Protein AF-A0A955S199-F1 (afdb_monomer)

Radius of gyration: 31.67 Å; Cα contacts (8 Å, |Δi|>4): 76; chains: 1; bounding box: 93×51×61 Å

Mean predicted aligned error: 14.75 Å

pLDDT: mean 82.56, std 13.85, range [49.53, 97.81]

Secondary structure (DSSP, 8-state):
--HHHHHHHHHHHHHHHHHHHT-S-SSSTT---PPPPTTS------------------HHHHHHHHHHHHHHHHHHHHHHHHTT--HHHHHHHHHHHHHHHHHHHTTS-HHHHHHHHHHHHHHHHHHHHHHS-GGG--HHHHHHHHHHHHHHHHHHH-TTSS--

Foldseek 3Di:
DPPVVVVVVVVVVVVVVVVVVVPDDDPPPPPDDDDDDPPDPCPPPPDDPDDDPPPPQDLLNQLQVLVVQLVVLLVVLLVCLVPPDDLVVNLVSLVSNLVSLVSNLVSADPVVVVLSVVVSVVSVVVNVLSVDPPVPHDSVVNSVVSVVSVVVCCVRPPSVPVRD

Solvent-accessible surface area (backbone atoms only — not comparable to full-atom values): 10113 Å² total; per-residue (Å²): 136,66,66,67,58,53,52,51,51,52,52,53,54,52,54,55,50,56,60,62,72,72,68,85,81,88,82,76,85,84,73,77,75,77,83,73,77,98,77,67,81,82,73,78,78,78,74,73,83,79,83,72,79,82,78,83,74,49,64,67,56,51,34,49,50,29,50,53,51,32,53,53,36,52,53,50,47,50,51,43,43,77,55,70,61,60,65,69,58,55,46,53,38,51,53,50,34,50,51,26,51,59,59,32,55,78,65,58,58,78,85,61,44,60,62,50,52,54,52,48,51,51,52,50,53,53,49,54,51,64,70,48,61,75,93,77,52,57,48,70,58,52,42,53,49,52,56,52,54,52,47,51,48,54,76,75,65,38,81,86,50,93,82,123

Sequence (164 aa):
MNHFQKKKSIVVILLLGVLMLSGCEPLRKKFTRKKKDAGKKDVQVVLDPIDYPRQQVSSEERYRYHYSMWQIWNREIEQNLESPGTGKKQKYVVEQLQAQIFEMKKYLIQNQLDGLDGYLKFLEDLNKEFQKPEMMRSYKTMLREIKREARMMREQYSPNNETL

Nearest PDB structures (foldseek):
  5tud-assembly2_D  TM=7.815E-01  e=1.892E-01  Homo sapiens
  9d3e-assembly1_A  TM=7.628E-01  e=3.040E-01  Homo sapiens
  8jhc-assembly1_R  TM=8.588E-01  e=8.717E-01  Homo sapiens
  5k2a-assembly1_A  TM=6.780E-01  e=5.720E-01  unclassified
  6ww2-assembly1_R  TM=6.694E-01  e=4.633E-01  Homo sapiens

Structure (mmCIF, N/CA/C/O backbone):
data_AF-A0A955S199-F1
#
_entry.id   AF-A0A955S199-F1
#
loop_
_atom_site.group_PDB
_atom_site.id
_atom_site.type_symbol
_atom_site.label_atom_id
_atom_site.label_alt_id
_atom_site.label_comp_id
_atom_site.label_asym_id
_atom_site.label_entity_id
_atom_site.label_seq_id
_atom_site.pdbx_PDB_ins_code
_atom_site.Cartn_x
_atom_site.Cartn_y
_atom_site.Cartn_z
_atom_site.occupancy
_atom_site.B_iso_or_equiv
_atom_site.auth_seq_id
_atom_site.auth_comp_id
_atom_site.auth_asym_id
_atom_site.auth_atom_id
_atom_site.pdbx_PDB_model_num
ATOM 1 N N . MET A 1 1 ? 69.595 29.837 -23.590 1.00 53.75 1 MET A N 1
ATOM 2 C CA . MET A 1 1 ? 68.217 30.375 -23.479 1.00 53.75 1 MET A CA 1
ATOM 3 C C . MET A 1 1 ? 67.308 29.595 -22.503 1.00 53.75 1 MET A C 1
ATOM 5 O O . MET A 1 1 ? 66.097 29.720 -22.592 1.00 53.75 1 MET A O 1
ATOM 9 N N . ASN A 1 2 ? 67.852 28.858 -21.512 1.00 54.75 2 ASN A N 1
ATOM 10 C CA . ASN A 1 2 ? 67.066 27.899 -20.699 1.00 54.75 2 ASN A CA 1
ATOM 11 C C . ASN A 1 2 ? 66.898 28.277 -19.212 1.00 54.75 2 ASN A C 1
ATOM 13 O O . ASN A 1 2 ? 66.120 27.641 -18.508 1.00 54.75 2 ASN A O 1
ATOM 17 N N . HIS A 1 3 ? 67.588 29.310 -18.711 1.00 52.97 3 HIS A N 1
ATOM 18 C CA . HIS A 1 3 ? 67.457 29.734 -17.307 1.00 52.97 3 HIS A CA 1
ATOM 19 C C . HIS A 1 3 ? 66.263 30.666 -17.064 1.00 52.97 3 HIS A C 1
ATOM 21 O O . HIS A 1 3 ? 65.687 30.645 -15.982 1.00 52.97 3 HIS A O 1
ATOM 27 N N . PHE A 1 4 ? 65.855 31.454 -18.063 1.00 55.97 4 PHE A N 1
ATOM 28 C CA . PHE A 1 4 ? 64.757 32.415 -17.913 1.00 55.97 4 PHE A CA 1
ATOM 29 C C . PHE A 1 4 ? 63.381 31.727 -17.899 1.00 55.97 4 PHE A C 1
ATOM 31 O O . PHE A 1 4 ? 62.515 32.093 -17.111 1.00 55.97 4 PHE A O 1
ATOM 38 N N . GLN A 1 5 ? 63.215 30.668 -18.699 1.00 59.75 5 GLN A N 1
ATOM 39 C CA . GLN A 1 5 ? 62.018 29.815 -18.717 1.00 59.75 5 GLN A CA 1
ATOM 40 C C . GLN A 1 5 ? 61.862 29.027 -17.403 1.00 59.75 5 GLN A C 1
ATOM 42 O O . GLN A 1 5 ? 60.793 29.036 -16.802 1.00 59.75 5 GLN A O 1
ATOM 47 N N . LYS A 1 6 ? 62.956 28.450 -16.877 1.00 59.06 6 LYS A N 1
ATOM 48 C CA . LYS A 1 6 ? 62.949 27.732 -15.588 1.00 59.06 6 LYS A CA 1
ATOM 49 C C . LYS A 1 6 ? 62.604 28.644 -14.406 1.00 59.06 6 LYS A C 1
ATOM 51 O O . LYS A 1 6 ? 61.821 28.251 -13.549 1.00 59.06 6 LYS A O 1
ATOM 56 N N . LYS A 1 7 ? 63.126 29.878 -14.384 1.00 67.00 7 LYS A N 1
ATOM 57 C CA . LYS A 1 7 ? 62.788 30.877 -13.352 1.00 67.00 7 LYS A CA 1
ATOM 58 C C . LYS A 1 7 ? 61.304 31.262 -13.393 1.00 67.00 7 LYS A C 1
ATOM 60 O O . LYS A 1 7 ? 60.683 31.346 -12.341 1.00 67.00 7 LYS A O 1
ATOM 65 N N . LYS A 1 8 ? 60.717 31.417 -14.588 1.00 70.50 8 LYS A N 1
ATOM 66 C CA . LYS A 1 8 ? 59.278 31.690 -14.749 1.00 70.50 8 LYS A CA 1
ATOM 67 C C . LYS A 1 8 ? 58.407 30.517 -14.287 1.00 70.50 8 LYS A C 1
ATOM 69 O O . LYS A 1 8 ? 57.456 30.750 -13.552 1.00 70.50 8 LYS A O 1
ATOM 74 N N . SER A 1 9 ? 58.759 29.272 -14.625 1.00 73.06 9 SER A N 1
ATOM 75 C CA . SER A 1 9 ? 58.030 28.090 -14.130 1.00 73.06 9 SER A CA 1
ATOM 76 C C . SER A 1 9 ? 58.089 27.947 -12.612 1.00 73.06 9 SER A C 1
ATOM 78 O O . SER A 1 9 ? 57.073 27.635 -12.002 1.00 73.06 9 SER A O 1
ATOM 80 N N . ILE A 1 10 ? 59.241 28.214 -11.988 1.00 78.69 10 ILE A N 1
ATOM 81 C CA . ILE A 1 10 ? 59.372 28.148 -10.524 1.00 78.69 10 ILE A CA 1
ATOM 82 C C . ILE A 1 10 ? 58.485 29.205 -9.855 1.00 78.69 10 ILE A C 1
ATOM 84 O O . ILE A 1 10 ? 57.793 28.890 -8.894 1.00 78.69 10 ILE A O 1
ATOM 88 N N . VAL A 1 11 ? 58.443 30.429 -10.391 1.00 82.12 11 VAL A N 1
ATOM 89 C CA . VAL A 1 11 ? 57.583 31.499 -9.857 1.00 82.12 11 VAL A CA 1
ATOM 90 C C . VAL A 1 11 ? 56.099 31.147 -9.991 1.00 82.12 11 VAL A C 1
ATOM 92 O O . VAL A 1 11 ? 55.347 31.368 -9.049 1.00 82.12 11 VAL A O 1
ATOM 95 N N . VAL A 1 12 ? 55.675 30.546 -11.108 1.00 81.44 12 VAL A N 1
ATOM 96 C CA . VAL A 1 12 ? 54.275 30.129 -11.318 1.00 81.44 12 VAL A CA 1
ATOM 97 C C . VAL A 1 12 ? 53.870 28.994 -10.372 1.00 81.44 12 VAL A C 1
ATOM 99 O O . VAL A 1 12 ? 52.789 29.045 -9.790 1.00 81.44 12 VAL A O 1
ATOM 102 N N . ILE A 1 13 ? 54.743 28.006 -10.159 1.00 81.62 13 ILE A N 1
ATOM 103 C CA . ILE A 1 13 ? 54.492 26.897 -9.223 1.00 81.62 13 ILE A CA 1
ATOM 104 C C . ILE A 1 13 ? 54.436 27.407 -7.776 1.00 81.62 13 ILE A C 1
ATOM 106 O O . ILE A 1 13 ? 53.567 26.994 -7.009 1.00 81.62 13 ILE A O 1
ATOM 110 N N . LEU A 1 14 ? 55.310 28.351 -7.414 1.00 80.50 14 LEU A N 1
ATOM 111 C CA . LEU A 1 14 ? 55.302 28.980 -6.094 1.00 80.50 14 LEU A CA 1
ATOM 112 C C . LEU A 1 14 ? 54.009 29.783 -5.862 1.00 80.50 14 LEU A C 1
ATOM 114 O O . LEU A 1 14 ? 53.418 29.695 -4.789 1.00 80.50 14 LEU A O 1
ATOM 118 N N . LEU A 1 15 ? 53.533 30.513 -6.879 1.00 79.25 15 LEU A N 1
ATOM 119 C CA . LEU A 1 15 ? 52.286 31.282 -6.805 1.00 79.25 15 LEU A CA 1
ATOM 120 C C . LEU A 1 15 ? 51.058 30.374 -6.626 1.00 79.25 15 LEU A C 1
ATOM 122 O O . LEU A 1 15 ? 50.177 30.675 -5.823 1.00 79.25 15 LEU A O 1
ATOM 126 N N . LEU A 1 16 ? 51.020 29.241 -7.336 1.00 76.62 16 LEU A N 1
ATOM 127 C CA . LEU A 1 16 ? 49.968 28.230 -7.185 1.00 76.62 16 LEU A CA 1
ATOM 128 C C . LEU A 1 16 ? 49.983 27.577 -5.795 1.00 76.62 16 LEU A C 1
ATOM 130 O O . LEU A 1 16 ? 48.920 27.304 -5.241 1.00 76.62 16 LEU A O 1
ATOM 134 N N . GLY A 1 17 ? 51.164 27.383 -5.200 1.00 77.38 17 GLY A N 1
ATOM 135 C CA . GLY A 1 17 ? 51.297 26.875 -3.832 1.00 77.38 17 GLY A CA 1
ATOM 136 C C . GLY 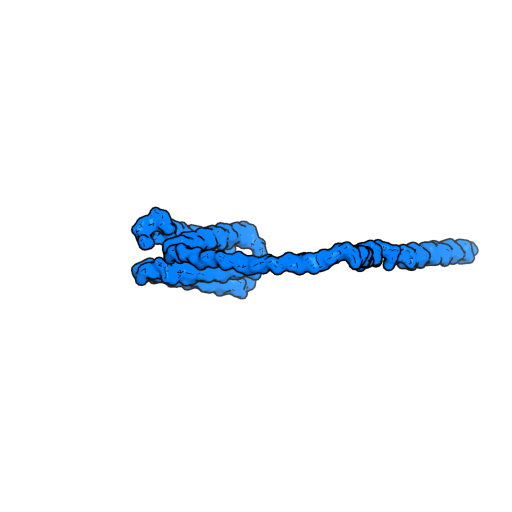A 1 17 ? 50.683 27.807 -2.780 1.00 77.38 17 GLY A C 1
ATOM 137 O O . GLY A 1 17 ? 49.966 27.348 -1.893 1.00 77.38 17 GLY A O 1
ATOM 138 N N . VAL A 1 18 ? 50.890 29.123 -2.905 1.00 75.00 18 VAL A N 1
ATOM 139 C CA . VAL A 1 18 ? 50.337 30.125 -1.967 1.00 75.00 18 VAL A CA 1
ATOM 140 C C . VAL A 1 18 ? 48.804 30.210 -2.051 1.00 75.00 18 VAL A C 1
ATOM 142 O O . VAL A 1 18 ? 48.131 30.399 -1.035 1.00 75.00 18 VAL A O 1
ATOM 145 N N . LEU A 1 19 ? 48.226 30.000 -3.238 1.00 69.50 19 LEU A N 1
ATOM 146 C CA . LEU A 1 19 ? 46.770 29.953 -3.416 1.00 69.50 19 LEU A CA 1
ATOM 147 C C . LEU A 1 19 ? 46.142 28.695 -2.795 1.00 69.50 19 LEU A C 1
ATOM 149 O O . LEU A 1 19 ? 45.036 28.765 -2.268 1.00 69.50 19 LEU A O 1
ATOM 153 N N . MET A 1 20 ? 46.857 27.567 -2.783 1.00 68.19 20 MET A N 1
ATOM 154 C CA . MET A 1 20 ? 46.391 26.332 -2.135 1.00 68.19 20 MET A CA 1
ATOM 155 C C . MET A 1 20 ? 46.522 26.378 -0.604 1.00 68.19 20 MET A C 1
ATOM 157 O O . MET A 1 20 ? 45.735 25.753 0.100 1.00 68.19 20 MET A O 1
ATOM 161 N N . LEU A 1 21 ? 47.476 27.150 -0.071 1.00 64.31 21 LEU A N 1
ATOM 162 C CA . LEU A 1 21 ? 47.682 27.321 1.376 1.00 64.31 21 LEU A CA 1
ATOM 163 C C . LEU A 1 21 ? 46.734 28.347 2.022 1.00 64.31 21 LEU A C 1
ATOM 165 O O . LEU A 1 21 ? 46.594 28.356 3.241 1.00 64.31 21 LEU A O 1
ATOM 169 N N . SER A 1 22 ? 46.065 29.197 1.237 1.00 64.38 22 SER A N 1
ATOM 170 C CA . SER A 1 22 ? 45.115 30.206 1.744 1.00 64.38 22 SER A CA 1
ATOM 171 C C . SER A 1 22 ? 43.653 29.730 1.795 1.00 64.38 22 SER A C 1
ATOM 173 O O . SER A 1 22 ? 42.764 30.494 2.172 1.00 64.38 22 SER A O 1
ATOM 175 N N . GLY A 1 23 ? 43.385 28.460 1.474 1.00 61.31 23 GLY A N 1
ATOM 176 C CA . GLY A 1 23 ? 42.038 27.893 1.417 1.00 61.31 23 GLY A CA 1
ATOM 177 C C . GLY A 1 23 ? 41.761 26.807 2.457 1.00 61.31 23 GLY A C 1
ATOM 178 O O . GLY A 1 23 ? 41.663 25.651 2.075 1.00 61.31 23 GLY A O 1
ATOM 179 N N . CYS A 1 24 ? 41.585 27.147 3.743 1.00 62.69 24 CYS A N 1
ATOM 180 C CA . CYS A 1 24 ? 40.767 26.332 4.670 1.00 62.69 24 CYS A CA 1
ATOM 181 C C . CYS A 1 24 ? 40.410 27.032 6.000 1.00 62.69 24 CYS A C 1
ATOM 183 O O . CYS A 1 24 ? 40.324 26.385 7.041 1.00 62.69 24 CYS A O 1
ATOM 185 N N . GLU A 1 25 ? 40.203 28.352 6.029 1.00 61.88 25 GLU A N 1
ATOM 186 C CA . GLU A 1 25 ? 39.767 28.993 7.279 1.00 61.88 25 GLU A CA 1
ATOM 187 C C . GLU A 1 25 ? 38.909 30.239 7.021 1.00 61.88 25 GLU A C 1
ATOM 189 O O . GLU A 1 25 ? 39.394 31.366 7.056 1.00 61.88 25 GLU A O 1
ATOM 194 N N . PRO A 1 26 ? 37.605 30.053 6.725 1.00 59.00 26 PRO A N 1
ATOM 195 C CA . PRO A 1 26 ? 36.635 30.718 7.593 1.00 59.00 26 PRO A CA 1
ATOM 196 C C . PRO A 1 26 ? 35.318 29.928 7.721 1.00 59.00 26 PRO A C 1
ATOM 198 O O . PRO A 1 26 ? 34.256 30.413 7.344 1.00 59.00 26 PRO A O 1
ATOM 201 N N . LEU A 1 27 ? 35.340 28.721 8.299 1.00 55.00 27 LEU A N 1
ATOM 202 C CA . LEU A 1 27 ? 34.099 28.023 8.692 1.00 55.00 27 LEU A CA 1
ATOM 203 C C . LEU A 1 27 ? 34.019 27.687 10.190 1.00 55.00 27 LEU A C 1
ATOM 205 O O . LEU A 1 27 ? 33.241 26.834 10.600 1.00 55.00 27 LEU A O 1
ATOM 209 N N . ARG A 1 28 ? 34.787 28.384 11.041 1.00 55.81 28 ARG A N 1
ATOM 210 C CA . ARG A 1 28 ? 34.740 28.215 12.510 1.00 55.81 28 ARG A CA 1
ATOM 211 C C . ARG A 1 28 ? 33.978 29.302 13.273 1.00 55.81 28 ARG A C 1
ATOM 213 O O . ARG A 1 28 ? 33.812 29.193 14.482 1.00 55.81 28 ARG A O 1
ATOM 220 N N . LYS A 1 29 ? 33.439 30.322 12.596 1.00 59.59 29 LYS A N 1
ATOM 221 C CA . LYS A 1 29 ? 32.706 31.425 13.257 1.00 59.59 29 LYS A CA 1
ATOM 222 C C . LYS A 1 29 ? 31.206 31.189 13.480 1.00 59.59 29 LYS A C 1
ATOM 224 O O . LYS A 1 29 ? 30.534 32.098 13.955 1.00 59.59 29 LYS A O 1
ATOM 229 N N . LYS A 1 30 ? 30.662 30.006 13.167 1.00 59.38 30 LYS A N 1
ATOM 230 C CA . LYS A 1 30 ? 29.211 29.745 13.286 1.00 59.38 30 LYS A CA 1
ATOM 231 C C . LYS A 1 30 ? 28.750 29.017 14.556 1.00 59.38 30 LYS A C 1
ATOM 233 O O . LYS A 1 30 ? 27.546 28.885 14.732 1.00 59.38 30 LYS A O 1
ATOM 238 N N . PHE A 1 31 ? 29.645 28.618 15.469 1.00 60.62 31 PHE A N 1
ATOM 239 C CA . PHE A 1 31 ? 29.251 27.848 16.668 1.00 60.62 31 PHE A CA 1
ATOM 240 C C . PHE A 1 31 ? 29.842 28.321 18.005 1.00 60.62 31 PHE A C 1
ATOM 242 O O . PHE A 1 31 ? 29.784 27.593 18.992 1.00 60.62 31 PHE A O 1
ATOM 249 N N . THR A 1 32 ? 30.363 29.545 18.114 1.00 64.50 32 THR A N 1
ATOM 250 C CA . THR A 1 32 ? 30.659 30.116 19.438 1.00 64.50 32 THR A CA 1
ATOM 251 C C . THR A 1 32 ? 29.409 30.778 20.013 1.00 64.50 32 THR A C 1
ATOM 253 O O . THR A 1 32 ? 29.095 31.938 19.750 1.00 64.50 32 THR A O 1
ATOM 256 N N . ARG A 1 33 ? 28.667 30.012 20.819 1.00 69.69 33 ARG A N 1
ATOM 257 C CA . ARG A 1 33 ? 27.547 30.510 21.629 1.00 69.69 33 ARG A CA 1
ATOM 258 C C . ARG A 1 33 ? 28.068 31.590 22.586 1.00 69.69 33 ARG A C 1
ATOM 260 O O . ARG A 1 33 ? 28.835 31.283 23.496 1.00 69.69 33 ARG A O 1
ATOM 267 N N . LYS A 1 34 ? 27.647 32.849 22.411 1.00 67.00 34 LYS A N 1
ATOM 268 C CA . LYS A 1 34 ? 27.836 33.886 23.440 1.00 67.00 34 LYS A CA 1
ATOM 269 C C . LYS A 1 34 ? 27.115 33.428 24.712 1.00 67.00 34 LYS A C 1
ATOM 271 O O . LYS A 1 34 ? 25.923 33.120 24.663 1.00 67.00 34 LYS A O 1
ATOM 276 N N . LYS A 1 35 ? 27.832 33.353 25.837 1.00 64.88 35 LYS A N 1
ATOM 277 C CA . LYS A 1 35 ? 27.217 33.117 27.149 1.00 64.88 35 LYS A CA 1
ATOM 278 C C . LYS A 1 35 ? 26.314 34.316 27.453 1.00 64.88 35 LYS A C 1
ATOM 280 O O . LYS A 1 35 ? 26.784 35.447 27.455 1.00 64.88 35 LYS A O 1
ATOM 285 N N . LYS A 1 36 ? 25.014 34.062 27.610 1.00 61.72 36 LYS A N 1
ATOM 286 C CA . LYS A 1 36 ? 24.022 35.054 28.035 1.00 61.72 36 LYS A CA 1
ATOM 287 C C . LYS A 1 36 ? 24.200 35.258 29.539 1.00 61.72 36 LYS A C 1
ATOM 289 O O . LYS A 1 36 ? 24.316 34.266 30.254 1.00 61.72 36 LYS A O 1
ATOM 294 N N . ASP A 1 37 ? 24.256 36.513 29.973 1.00 59.97 37 ASP A N 1
ATOM 295 C CA . ASP A 1 37 ? 24.449 36.902 31.370 1.00 59.97 37 ASP A CA 1
ATOM 296 C C . ASP A 1 37 ? 23.535 36.124 32.323 1.00 59.97 37 ASP A C 1
ATOM 298 O O . ASP A 1 37 ? 22.322 36.023 32.110 1.00 59.97 37 ASP A O 1
ATOM 302 N N . ALA A 1 38 ? 24.139 35.596 33.389 1.00 56.88 38 ALA A N 1
ATOM 303 C CA . ALA A 1 38 ? 23.508 34.836 34.467 1.00 56.88 38 ALA A CA 1
ATOM 304 C C . ALA A 1 38 ? 22.685 35.743 35.410 1.00 56.88 38 ALA A C 1
ATOM 306 O O . ALA A 1 38 ? 22.846 35.712 36.624 1.00 56.88 38 ALA A O 1
ATOM 307 N N . GLY A 1 39 ? 21.830 36.596 34.838 1.00 56.19 39 GLY A N 1
ATOM 308 C CA . GLY A 1 39 ? 21.028 37.589 35.561 1.00 56.19 39 GLY A CA 1
ATOM 309 C C . GLY A 1 39 ? 19.515 37.422 35.414 1.00 56.19 39 GLY A C 1
ATOM 310 O O . GLY A 1 39 ? 18.758 38.217 35.964 1.00 56.19 39 GLY A O 1
ATOM 311 N N . LYS A 1 40 ? 19.037 36.409 34.686 1.00 58.62 40 LYS A N 1
ATOM 312 C CA . LYS A 1 40 ? 17.610 36.068 34.671 1.00 58.62 40 LYS A CA 1
ATOM 313 C C . LYS A 1 40 ? 17.426 34.829 35.523 1.00 58.62 40 LYS A C 1
ATOM 315 O O . LYS A 1 40 ? 17.923 33.773 35.155 1.00 58.62 40 LYS A O 1
ATOM 320 N N . LYS A 1 41 ? 16.751 34.996 36.664 1.00 60.47 41 LYS A N 1
ATOM 321 C CA . LYS A 1 41 ? 16.248 33.894 37.488 1.00 60.47 41 LYS A CA 1
ATOM 322 C C . LYS A 1 41 ? 15.649 32.854 36.542 1.00 60.47 41 LYS A C 1
ATOM 324 O O . LYS A 1 41 ? 14.737 33.197 35.787 1.00 60.47 41 LYS A O 1
ATOM 329 N N . ASP A 1 42 ? 16.210 31.648 36.549 1.00 59.06 42 ASP A N 1
ATOM 330 C CA . ASP A 1 42 ? 15.625 30.473 35.911 1.00 59.06 42 ASP A CA 1
ATOM 331 C C . ASP A 1 42 ? 14.279 30.236 36.599 1.00 59.06 42 ASP A C 1
ATOM 333 O O . ASP A 1 42 ? 14.174 29.553 37.614 1.00 59.06 42 ASP A O 1
ATOM 337 N N . VAL A 1 43 ? 13.237 30.895 36.098 1.00 66.44 43 VAL A N 1
ATOM 338 C CA . VAL A 1 43 ? 11.869 30.505 36.399 1.00 66.44 43 VAL A CA 1
ATOM 339 C C . VAL A 1 43 ? 11.680 29.226 35.608 1.00 66.44 43 VAL A C 1
ATOM 341 O O . VAL A 1 43 ? 11.448 29.257 34.399 1.00 66.44 43 VAL A O 1
ATOM 344 N N . GLN A 1 44 ? 11.888 28.099 36.280 1.00 68.06 44 GLN A N 1
ATOM 345 C CA . GLN A 1 44 ? 11.588 26.787 35.741 1.00 68.06 44 GLN A CA 1
ATOM 346 C C . GLN A 1 44 ? 10.075 26.755 35.509 1.00 68.06 44 GLN A C 1
ATOM 348 O O . GLN A 1 44 ? 9.296 26.587 36.443 1.00 68.06 44 GLN A O 1
ATOM 353 N N . VAL A 1 45 ? 9.653 27.030 34.273 1.00 69.88 45 VAL A N 1
ATOM 354 C CA . VAL A 1 45 ? 8.254 26.906 33.865 1.00 69.88 45 VAL A CA 1
ATOM 355 C C . VAL A 1 45 ? 7.951 25.413 33.875 1.00 69.88 45 VAL A C 1
ATOM 357 O O . VAL A 1 45 ? 8.246 24.703 32.916 1.00 69.88 45 VAL A O 1
ATOM 360 N N . VAL A 1 46 ? 7.442 24.925 35.004 1.00 70.62 46 VAL A N 1
ATOM 361 C CA . VAL A 1 46 ? 6.860 23.590 35.095 1.00 70.62 46 VAL A CA 1
ATOM 362 C C . VAL A 1 46 ? 5.549 23.670 34.327 1.00 70.62 46 VAL A C 1
ATOM 364 O O . VAL A 1 46 ? 4.577 24.255 34.791 1.00 70.62 46 VAL A O 1
ATOM 367 N N . LEU A 1 47 ? 5.569 23.187 33.087 1.00 77.62 47 LEU A N 1
ATOM 368 C CA . LEU A 1 47 ? 4.348 22.942 32.336 1.00 77.62 47 LEU A CA 1
ATOM 369 C C . LEU A 1 47 ? 3.728 21.687 32.939 1.00 77.62 47 LEU A C 1
ATOM 371 O O . LEU A 1 47 ? 4.287 20.599 32.786 1.00 77.62 47 LEU A O 1
ATOM 375 N N . ASP A 1 48 ? 2.613 21.846 33.645 1.00 80.25 48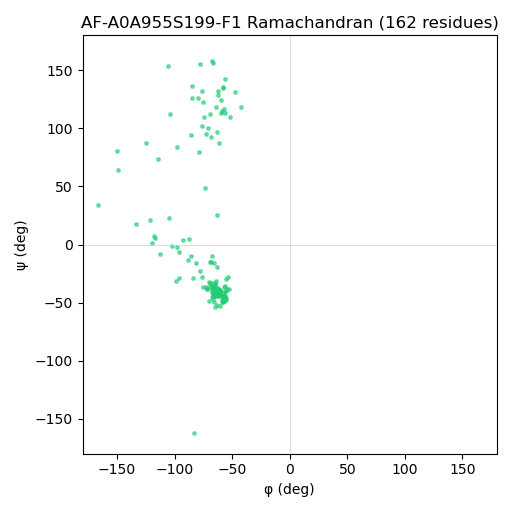 ASP A N 1
ATOM 376 C CA . ASP A 1 48 ? 1.837 20.695 34.085 1.00 80.25 48 ASP A CA 1
ATOM 377 C C . ASP A 1 48 ? 1.433 19.871 32.850 1.00 80.25 48 ASP A C 1
ATOM 379 O O . ASP A 1 48 ? 1.030 20.448 31.829 1.00 80.25 48 ASP A O 1
ATOM 383 N N . PRO A 1 49 ? 1.564 18.533 32.892 1.00 79.75 49 PRO A N 1
ATOM 384 C CA . PRO A 1 49 ? 1.095 17.685 31.810 1.00 79.75 49 PRO A CA 1
ATOM 385 C C . PRO A 1 49 ? -0.397 17.935 31.578 1.00 79.75 49 PRO A C 1
ATOM 387 O O . PRO A 1 49 ? -1.222 17.687 32.455 1.00 79.75 49 PRO A O 1
ATOM 390 N N . ILE A 1 50 ? -0.745 18.439 30.395 1.00 80.38 50 ILE A N 1
ATOM 391 C CA . ILE A 1 50 ? -2.142 18.555 29.978 1.00 80.38 50 ILE A CA 1
ATOM 392 C C . ILE A 1 50 ? -2.651 17.129 29.760 1.00 80.38 50 ILE A C 1
ATOM 394 O O . ILE A 1 50 ? -2.183 16.440 28.850 1.00 80.38 50 ILE A O 1
ATOM 398 N N . ASP A 1 51 ? -3.579 16.680 30.605 1.00 79.12 51 ASP A N 1
ATOM 399 C CA . ASP A 1 51 ? -4.228 15.381 30.447 1.00 79.12 51 ASP A CA 1
ATOM 400 C C . ASP A 1 51 ? -5.268 15.486 29.326 1.00 79.12 51 ASP A C 1
ATOM 402 O O . ASP A 1 51 ? -6.336 16.087 29.479 1.00 79.12 51 ASP A O 1
ATOM 406 N N . TYR A 1 52 ? -4.915 14.975 28.147 1.00 79.00 52 TYR A N 1
ATOM 407 C CA . TYR A 1 52 ? -5.824 14.954 27.010 1.00 79.00 52 TYR A CA 1
ATOM 408 C C . TYR A 1 52 ? -6.794 13.782 27.178 1.00 79.00 52 TYR A C 1
ATOM 410 O O . TYR A 1 52 ? -6.346 12.638 27.309 1.00 79.00 52 TYR A O 1
ATOM 418 N N . PRO A 1 53 ? -8.117 14.016 27.120 1.00 78.56 53 PRO A N 1
ATOM 419 C CA . PRO A 1 53 ? -9.074 12.927 27.198 1.00 78.56 53 PRO A CA 1
ATOM 420 C C . PRO A 1 53 ? -8.797 11.927 26.071 1.00 78.56 53 PRO A C 1
ATOM 422 O O . PRO A 1 53 ? -8.580 12.312 24.918 1.00 78.56 53 PRO A O 1
ATOM 425 N N . ARG A 1 54 ? -8.803 10.628 26.397 1.00 74.56 54 ARG A N 1
ATOM 426 C CA . ARG A 1 54 ? -8.666 9.566 25.393 1.00 74.56 54 ARG A CA 1
ATOM 427 C C . ARG A 1 54 ? -9.771 9.735 24.353 1.00 74.56 54 ARG A C 1
ATOM 429 O O . ARG A 1 54 ? -10.943 9.545 24.671 1.00 74.56 54 ARG A O 1
ATOM 436 N N . GLN A 1 55 ? -9.392 10.074 23.122 1.00 71.81 55 GLN A N 1
ATOM 437 C CA . GLN A 1 55 ? -10.328 10.135 22.005 1.00 71.81 55 GLN A CA 1
ATOM 438 C C . GLN A 1 55 ? -10.975 8.758 21.830 1.00 71.81 55 GLN A C 1
ATOM 440 O O . GLN A 1 55 ? -10.302 7.768 21.527 1.00 71.81 55 GLN A O 1
ATOM 445 N N . GLN A 1 56 ? -12.286 8.695 22.053 1.00 76.44 56 GLN A N 1
ATOM 446 C CA . GLN A 1 56 ? -13.091 7.517 21.761 1.00 76.44 56 GLN A CA 1
ATOM 447 C C . GLN A 1 56 ? -13.360 7.492 20.256 1.00 76.44 56 GLN A C 1
ATOM 449 O O . GLN A 1 56 ? -14.409 7.925 19.801 1.00 76.44 56 GLN A O 1
ATOM 454 N N . VAL A 1 57 ? -12.370 7.044 19.483 1.00 81.88 57 VAL A N 1
ATOM 455 C CA . VAL A 1 57 ? -12.533 6.854 18.035 1.00 81.88 57 VAL A CA 1
ATOM 456 C C . VAL A 1 57 ? -13.355 5.590 17.809 1.00 81.88 57 VAL A C 1
ATOM 458 O O . VAL A 1 57 ? -12.953 4.515 18.278 1.00 81.88 57 VAL A O 1
ATOM 461 N N . SER A 1 58 ? -14.482 5.713 17.108 1.00 88.69 58 SER A N 1
ATOM 462 C CA . SER A 1 58 ? -15.368 4.581 16.826 1.00 88.69 58 SER A CA 1
ATOM 463 C C . SER A 1 58 ? -14.707 3.578 15.869 1.00 88.69 58 SER A C 1
ATOM 465 O O . SER A 1 58 ? -13.783 3.912 15.122 1.00 88.69 58 SER A O 1
ATOM 467 N N . SER A 1 59 ? -15.166 2.323 15.872 1.00 88.19 59 SER A N 1
ATOM 468 C CA . SER A 1 59 ? -14.687 1.307 14.919 1.00 88.19 59 SER A CA 1
ATOM 469 C C . SER A 1 59 ? -14.893 1.742 13.463 1.00 88.19 59 SER A C 1
ATOM 471 O O . SER A 1 59 ? -14.025 1.516 12.623 1.00 88.19 59 SER A O 1
ATOM 473 N N . GLU A 1 60 ? -16.000 2.431 13.182 1.00 89.31 60 GLU A N 1
ATOM 474 C CA . GLU A 1 60 ? -16.317 2.969 11.859 1.00 89.31 60 GLU A CA 1
ATOM 475 C C . GLU A 1 60 ? -15.332 4.070 11.438 1.00 89.31 60 GLU A C 1
ATOM 477 O O . GLU A 1 60 ? -14.825 4.068 10.316 1.00 89.31 60 GLU A O 1
ATOM 482 N N . GLU A 1 61 ? -14.996 4.988 12.345 1.00 90.94 61 GLU A N 1
ATOM 483 C CA . GLU A 1 61 ? -14.007 6.037 12.087 1.00 90.94 61 GLU A CA 1
ATOM 484 C C . GLU A 1 61 ? -12.617 5.448 11.820 1.00 90.94 61 GLU A C 1
ATOM 486 O O . GLU A 1 61 ? -11.918 5.896 10.907 1.00 90.94 61 GLU A O 1
ATOM 491 N N . ARG A 1 62 ? -12.226 4.401 12.561 1.00 91.62 62 ARG A N 1
ATOM 492 C CA . ARG A 1 62 ? -10.965 3.682 12.315 1.00 91.62 62 ARG A CA 1
ATOM 493 C C . ARG A 1 62 ? -10.966 2.997 10.956 1.00 91.62 62 ARG A C 1
ATOM 495 O O . ARG A 1 62 ? -9.991 3.120 10.217 1.00 91.62 62 ARG A O 1
ATOM 502 N N . TYR A 1 63 ? -12.059 2.331 10.596 1.00 93.56 63 TYR A N 1
ATOM 503 C CA . TYR A 1 63 ? -12.199 1.725 9.278 1.00 93.56 63 TYR A CA 1
ATOM 504 C C . TYR A 1 63 ? -12.076 2.771 8.160 1.00 93.56 63 TYR A C 1
ATOM 506 O O . TYR A 1 63 ? -11.260 2.614 7.250 1.00 93.56 63 TYR A O 1
ATOM 514 N N . ARG A 1 64 ? -12.817 3.884 8.263 1.00 94.12 64 ARG A N 1
ATOM 515 C CA . ARG A 1 64 ? -12.765 5.011 7.313 1.00 94.12 64 ARG A CA 1
ATOM 516 C C . ARG A 1 64 ? -11.353 5.573 7.173 1.00 94.12 64 ARG A C 1
ATOM 518 O O . ARG A 1 64 ? -10.921 5.870 6.056 1.00 94.12 64 ARG A O 1
ATOM 525 N N . TYR A 1 65 ? -10.625 5.696 8.282 1.00 95.06 65 TYR A N 1
ATOM 526 C CA . TYR A 1 65 ? -9.233 6.131 8.280 1.00 95.06 65 TYR A CA 1
ATOM 527 C C . TYR A 1 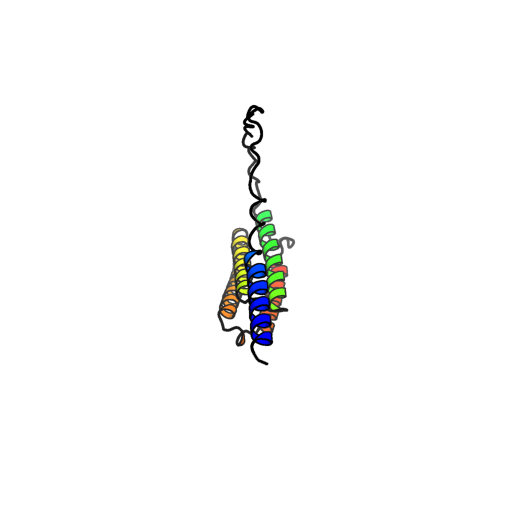65 ? -8.342 5.176 7.475 1.00 95.06 65 TYR A C 1
ATOM 529 O O . TYR A 1 65 ? -7.665 5.614 6.543 1.00 95.06 65 TYR A O 1
ATOM 537 N N . HIS A 1 66 ? -8.380 3.874 7.770 1.00 96.00 66 HIS A N 1
ATOM 538 C CA . HIS A 1 66 ? -7.552 2.889 7.071 1.00 96.00 66 HIS A CA 1
ATOM 539 C C . HIS A 1 66 ? -7.923 2.751 5.592 1.00 96.00 66 HIS A C 1
ATOM 541 O O . HIS A 1 66 ? -7.034 2.685 4.744 1.00 96.00 66 HIS A O 1
ATOM 547 N N . TYR A 1 67 ? -9.212 2.819 5.256 1.00 96.00 67 TYR A N 1
ATOM 548 C CA . TYR A 1 67 ? -9.665 2.860 3.867 1.00 96.00 67 TYR A CA 1
ATOM 549 C C . TYR A 1 67 ? -9.141 4.101 3.128 1.00 96.00 67 TYR A C 1
ATOM 551 O O . TYR A 1 67 ? -8.644 4.000 2.007 1.00 96.00 67 TYR A O 1
ATOM 559 N N . SER A 1 68 ? -9.176 5.274 3.766 1.00 96.50 68 SER A N 1
ATOM 560 C CA . SER A 1 68 ? -8.634 6.510 3.182 1.00 96.50 68 SER A CA 1
ATOM 561 C C . SER A 1 68 ? -7.125 6.407 2.948 1.00 96.50 68 SER A C 1
ATOM 563 O O . SER A 1 68 ? -6.627 6.803 1.893 1.00 96.50 68 SER A O 1
ATOM 565 N N . MET A 1 69 ? -6.390 5.821 3.898 1.00 97.69 69 MET A N 1
ATOM 566 C CA . MET A 1 69 ? -4.962 5.539 3.731 1.00 97.69 69 MET A CA 1
ATOM 567 C C . MET A 1 69 ? -4.717 4.558 2.583 1.00 97.69 69 MET A C 1
ATOM 569 O O . MET A 1 69 ? -3.846 4.804 1.749 1.00 97.69 69 MET A O 1
ATOM 573 N N . TRP A 1 70 ? -5.507 3.487 2.481 1.00 97.75 70 TRP A N 1
ATOM 574 C CA . TRP A 1 70 ? -5.441 2.552 1.358 1.00 97.75 70 TRP A CA 1
ATOM 575 C C . TRP A 1 70 ? -5.627 3.269 0.011 1.00 97.75 70 TRP A C 1
ATOM 577 O O . TRP A 1 70 ? -4.839 3.044 -0.905 1.00 97.75 70 TRP A O 1
ATOM 587 N N . GLN A 1 71 ? -6.588 4.193 -0.112 1.00 97.19 71 GLN A N 1
ATOM 588 C CA . GLN A 1 71 ? -6.795 4.960 -1.350 1.00 97.19 71 GLN A CA 1
ATOM 589 C C . GLN A 1 71 ? -5.569 5.795 -1.743 1.00 97.19 71 GLN A C 1
ATOM 591 O O . GLN A 1 71 ? -5.234 5.882 -2.929 1.00 97.19 71 GLN A O 1
ATOM 596 N N . ILE A 1 72 ? -4.905 6.408 -0.760 1.00 97.75 72 ILE A N 1
ATOM 597 C CA . ILE A 1 72 ? -3.684 7.195 -0.973 1.00 97.75 72 ILE A CA 1
ATOM 598 C C . ILE A 1 72 ? -2.570 6.291 -1.500 1.00 97.75 72 ILE A C 1
ATOM 600 O O . ILE A 1 72 ? -2.005 6.571 -2.559 1.00 97.75 72 ILE A O 1
ATOM 604 N N . TRP A 1 73 ? -2.301 5.176 -0.817 1.00 97.81 73 TRP A N 1
ATOM 605 C CA . TRP A 1 73 ? -1.260 4.235 -1.231 1.00 97.81 73 TRP A CA 1
ATOM 606 C C . TRP A 1 73 ? -1.571 3.572 -2.575 1.00 97.81 73 TRP A C 1
ATOM 608 O O . TRP A 1 73 ? -0.665 3.353 -3.378 1.00 97.81 73 TRP A O 1
ATOM 618 N N . ASN A 1 74 ? -2.848 3.322 -2.872 1.00 96.88 74 ASN A N 1
ATOM 619 C CA . ASN A 1 74 ? -3.267 2.767 -4.154 1.00 96.88 74 ASN A CA 1
ATOM 620 C C . ASN A 1 74 ? -2.968 3.749 -5.297 1.00 96.88 74 ASN A C 1
ATOM 622 O O . ASN A 1 74 ? -2.434 3.370 -6.336 1.00 96.88 74 ASN A O 1
ATOM 626 N N . ARG A 1 75 ? -3.256 5.038 -5.095 1.00 96.75 75 ARG A N 1
ATOM 627 C CA . ARG A 1 75 ? -2.886 6.076 -6.063 1.00 96.75 75 ARG A CA 1
ATOM 628 C C . ARG A 1 75 ? -1.371 6.161 -6.236 1.00 96.75 75 ARG A C 1
ATOM 630 O O . ARG A 1 75 ? -0.893 6.320 -7.356 1.00 96.75 75 ARG A O 1
ATOM 637 N N . GLU A 1 76 ? -0.618 6.046 -5.147 1.00 95.88 76 GLU A N 1
ATOM 638 C CA . GLU A 1 76 ? 0.838 6.102 -5.210 1.00 95.88 76 GLU A CA 1
ATOM 639 C C . GLU A 1 76 ? 1.441 4.912 -5.975 1.00 95.88 76 GLU A C 1
ATOM 641 O O . GLU A 1 76 ? 2.362 5.114 -6.771 1.00 95.88 76 GLU A O 1
ATOM 646 N N . ILE A 1 77 ? 0.936 3.682 -5.799 1.00 95.44 77 ILE A N 1
ATOM 647 C CA . ILE A 1 77 ? 1.447 2.540 -6.573 1.00 95.44 77 ILE A CA 1
ATOM 648 C C . ILE A 1 77 ? 1.101 2.669 -8.058 1.00 95.44 77 ILE A C 1
ATOM 650 O O . ILE A 1 77 ? 1.952 2.375 -8.893 1.00 95.44 77 ILE A O 1
ATOM 654 N N . GLU A 1 78 ? -0.089 3.174 -8.401 1.00 95.44 78 GLU A N 1
ATOM 655 C CA . GLU A 1 78 ? -0.464 3.441 -9.795 1.00 95.44 78 GLU A CA 1
ATOM 656 C C . GLU A 1 78 ? 0.516 4.429 -10.449 1.00 95.44 78 GLU A C 1
ATOM 658 O O . GLU A 1 78 ? 1.072 4.138 -11.509 1.00 95.44 78 GLU A O 1
ATOM 663 N N . GLN A 1 79 ? 0.822 5.542 -9.775 1.00 94.69 79 GLN A N 1
ATOM 664 C CA . GLN A 1 79 ? 1.794 6.533 -10.255 1.00 94.69 79 GLN A CA 1
ATOM 665 C C . GLN A 1 79 ? 3.209 5.950 -10.385 1.00 94.69 79 GLN A C 1
ATOM 667 O O . GLN A 1 79 ? 3.888 6.168 -11.390 1.00 94.69 79 GLN A O 1
ATOM 672 N N . ASN A 1 80 ? 3.650 5.168 -9.394 1.00 92.44 80 ASN A N 1
ATOM 673 C CA . ASN A 1 80 ? 4.968 4.526 -9.402 1.00 92.44 80 ASN A CA 1
ATOM 674 C C . ASN A 1 80 ? 5.103 3.421 -10.466 1.00 92.44 80 ASN A C 1
ATOM 676 O O . ASN A 1 80 ? 6.221 2.968 -10.708 1.00 92.44 80 ASN A O 1
ATOM 680 N N . LEU A 1 81 ? 4.002 2.943 -11.052 1.00 91.81 81 LEU A N 1
ATOM 681 C CA . LEU A 1 81 ? 3.997 1.975 -12.153 1.00 91.81 81 LEU A CA 1
ATOM 682 C C . LEU A 1 81 ? 3.888 2.644 -13.528 1.00 91.81 81 LEU A C 1
ATOM 684 O O . LEU A 1 81 ? 4.396 2.095 -14.503 1.00 91.81 81 LEU A O 1
ATOM 688 N N . GLU A 1 82 ? 3.247 3.811 -13.616 1.00 90.94 82 GLU A N 1
ATOM 689 C CA . GLU A 1 82 ? 3.183 4.620 -14.843 1.00 90.94 82 GLU A CA 1
ATOM 690 C C . GLU A 1 82 ? 4.531 5.277 -15.165 1.00 90.94 82 GLU A C 1
ATOM 692 O O . GLU A 1 82 ? 4.944 5.310 -16.322 1.00 90.94 82 GLU A O 1
ATOM 697 N N . SER A 1 83 ? 5.246 5.734 -14.136 1.00 87.38 83 SER A N 1
ATOM 698 C CA . SER A 1 83 ? 6.624 6.213 -14.236 1.00 87.38 83 SER A CA 1
ATOM 699 C C . SER A 1 83 ? 7.491 5.434 -13.244 1.00 87.38 83 SER A C 1
ATOM 701 O O . SER A 1 83 ? 7.646 5.885 -12.104 1.00 87.38 83 SER A O 1
ATOM 703 N N . PRO A 1 84 ? 8.036 4.263 -13.643 1.00 75.62 84 PRO A N 1
ATOM 704 C CA . PRO A 1 84 ? 8.761 3.364 -12.752 1.00 75.62 84 PRO A CA 1
ATOM 705 C C . PRO A 1 84 ? 9.874 4.075 -11.980 1.00 75.62 84 PRO A C 1
ATOM 707 O O . PRO A 1 84 ? 10.881 4.496 -12.545 1.00 75.62 84 PRO A O 1
ATOM 710 N N . GLY A 1 85 ? 9.663 4.237 -10.672 1.00 74.31 85 GLY A N 1
ATOM 711 C CA . GLY A 1 85 ? 10.697 4.664 -9.733 1.00 74.31 85 GLY A CA 1
ATOM 712 C C . GLY A 1 85 ? 11.553 3.483 -9.267 1.00 74.31 85 GLY A C 1
ATOM 713 O O . GLY A 1 85 ? 11.531 2.397 -9.836 1.00 74.31 85 GLY A O 1
ATOM 714 N N . THR A 1 86 ? 12.281 3.654 -8.165 1.00 84.69 86 THR A N 1
ATOM 715 C CA . THR A 1 86 ? 13.084 2.572 -7.578 1.00 84.69 86 THR A CA 1
ATOM 716 C C . THR A 1 86 ? 12.202 1.404 -7.120 1.00 84.69 86 THR A C 1
ATOM 718 O O . THR A 1 86 ? 11.269 1.608 -6.341 1.00 84.69 86 THR A O 1
ATOM 721 N N . GLY A 1 87 ? 12.561 0.162 -7.469 1.00 86.50 87 GLY A N 1
ATOM 722 C CA . GLY A 1 87 ? 11.827 -1.043 -7.038 1.00 86.50 87 GLY A CA 1
ATOM 723 C C . GLY A 1 87 ? 11.624 -1.171 -5.517 1.00 86.50 87 GLY A C 1
ATOM 724 O O . GLY A 1 87 ? 10.612 -1.695 -5.064 1.00 86.50 87 GLY A O 1
ATOM 725 N N . LYS A 1 88 ? 12.532 -0.605 -4.706 1.00 89.69 88 LYS A N 1
ATOM 726 C CA . LYS A 1 88 ? 12.369 -0.505 -3.242 1.00 89.69 88 LYS A CA 1
ATOM 727 C C . LYS A 1 88 ? 11.144 0.321 -2.838 1.00 89.69 88 LYS A C 1
ATOM 729 O O . LYS A 1 88 ? 10.447 -0.053 -1.902 1.00 89.69 88 LYS A O 1
ATOM 734 N N . LYS A 1 89 ? 10.887 1.429 -3.541 1.00 91.62 89 LYS A N 1
ATOM 735 C CA . LYS A 1 89 ? 9.728 2.295 -3.293 1.00 91.62 89 LYS A CA 1
ATOM 736 C C . LYS A 1 89 ? 8.437 1.562 -3.648 1.00 91.62 89 LYS A C 1
ATOM 738 O O . LYS A 1 89 ? 7.505 1.570 -2.859 1.00 91.62 89 LYS A O 1
ATOM 743 N N . GLN A 1 90 ? 8.413 0.887 -4.796 1.00 92.00 90 GLN A N 1
ATOM 744 C CA . GLN A 1 90 ? 7.262 0.092 -5.230 1.00 92.00 90 GLN A CA 1
ATOM 745 C C . GLN A 1 90 ? 6.911 -0.984 -4.194 1.00 92.00 90 GLN A C 1
ATOM 747 O O . GLN A 1 90 ? 5.773 -1.039 -3.740 1.00 92.00 90 GLN A O 1
ATOM 752 N N . LYS A 1 91 ? 7.911 -1.751 -3.738 1.00 93.19 91 LYS A N 1
ATOM 753 C CA . LYS A 1 91 ? 7.737 -2.752 -2.678 1.00 93.19 91 LYS A CA 1
ATOM 754 C C . LYS A 1 91 ? 7.183 -2.142 -1.387 1.00 93.19 91 LYS A C 1
ATOM 756 O O . LYS A 1 91 ? 6.207 -2.645 -0.845 1.00 93.19 91 LYS A O 1
ATOM 761 N N . TYR A 1 92 ? 7.770 -1.036 -0.926 1.00 94.75 92 TYR A N 1
ATOM 762 C CA . TYR A 1 92 ? 7.311 -0.343 0.280 1.00 94.75 92 TYR A CA 1
ATOM 763 C C . TYR A 1 92 ? 5.835 0.063 0.184 1.00 94.75 92 TYR A C 1
ATOM 765 O O . TYR A 1 92 ? 5.074 -0.159 1.119 1.00 94.75 92 TYR A O 1
ATOM 773 N N . VAL A 1 93 ? 5.404 0.610 -0.956 1.00 95.88 93 VAL A N 1
ATOM 774 C CA . VAL A 1 93 ? 4.006 1.023 -1.143 1.00 95.88 93 VAL A CA 1
ATOM 775 C C . VAL A 1 93 ? 3.057 -0.180 -1.131 1.00 95.88 93 VAL A C 1
ATOM 777 O O . VAL A 1 93 ? 1.979 -0.093 -0.546 1.00 95.88 93 VAL A O 1
ATOM 780 N N . VAL A 1 94 ? 3.450 -1.322 -1.706 1.00 95.81 94 VAL A N 1
ATOM 781 C CA . VAL A 1 94 ? 2.651 -2.559 -1.620 1.00 95.81 94 VAL A CA 1
ATOM 782 C C . VAL A 1 94 ? 2.560 -3.073 -0.183 1.00 95.81 94 VAL A C 1
ATOM 784 O O . VAL A 1 94 ? 1.478 -3.448 0.261 1.00 95.81 94 VAL A O 1
ATOM 787 N N . GLU A 1 95 ? 3.655 -3.045 0.575 1.00 96.12 95 GLU A N 1
ATOM 788 C CA . GLU A 1 95 ? 3.645 -3.400 2.002 1.00 96.12 95 GLU A CA 1
ATOM 789 C C . GLU A 1 95 ? 2.717 -2.472 2.810 1.00 96.12 95 GLU A C 1
ATOM 791 O O . GLU A 1 95 ? 1.973 -2.939 3.674 1.00 96.12 95 GLU A O 1
ATOM 796 N N . GLN A 1 96 ? 2.689 -1.170 2.498 1.00 97.69 96 GLN A N 1
ATOM 797 C CA . GLN A 1 96 ? 1.746 -0.232 3.117 1.00 97.69 96 GLN A CA 1
ATOM 798 C C . GLN A 1 96 ? 0.291 -0.543 2.751 1.00 97.69 96 GLN A C 1
ATOM 800 O O . GLN A 1 96 ? -0.570 -0.509 3.631 1.00 97.69 96 GLN A O 1
ATOM 805 N N . LEU A 1 97 ? 0.007 -0.897 1.492 1.00 96.81 97 LEU A N 1
ATOM 806 C CA . LEU A 1 97 ? -1.325 -1.345 1.074 1.00 96.81 97 LEU A CA 1
ATOM 807 C C . LEU A 1 97 ? -1.781 -2.559 1.887 1.00 96.81 97 LEU A C 1
ATOM 809 O O . LEU A 1 97 ? -2.878 -2.538 2.440 1.00 96.81 97 LEU A O 1
ATOM 813 N N . GLN A 1 98 ? -0.929 -3.579 2.014 1.00 96.56 98 GLN A N 1
ATOM 814 C CA . GLN A 1 98 ? -1.231 -4.776 2.803 1.00 96.56 98 GLN A CA 1
ATOM 815 C C . GLN A 1 98 ? -1.530 -4.433 4.265 1.00 96.56 98 GLN A C 1
ATOM 817 O O . GLN A 1 98 ? -2.509 -4.930 4.822 1.00 96.56 98 GLN A O 1
ATOM 822 N N . ALA A 1 99 ? -0.731 -3.550 4.870 1.00 97.06 99 ALA A N 1
ATOM 823 C CA . ALA A 1 99 ? -0.935 -3.116 6.247 1.00 97.06 99 ALA A CA 1
ATOM 824 C C . ALA A 1 99 ? -2.300 -2.435 6.441 1.00 97.06 99 ALA A C 1
ATOM 826 O O . ALA A 1 99 ? -3.011 -2.764 7.387 1.00 97.06 99 ALA A O 1
ATOM 827 N N . GLN A 1 100 ? -2.706 -1.537 5.534 1.00 97.19 100 GLN A N 1
ATOM 828 C CA . GLN A 1 100 ? -4.010 -0.874 5.656 1.00 97.19 100 GLN A CA 1
ATOM 829 C C . GLN A 1 100 ? -5.177 -1.850 5.493 1.00 97.19 100 GLN A C 1
ATOM 831 O O . GLN A 1 100 ? -6.144 -1.766 6.246 1.00 97.19 100 GLN A O 1
ATOM 836 N N . ILE A 1 101 ? -5.073 -2.813 4.574 1.00 95.06 101 ILE A N 1
ATOM 837 C CA . ILE A 1 101 ? -6.096 -3.854 4.418 1.00 95.06 101 ILE A CA 1
ATOM 838 C C . ILE A 1 101 ? -6.190 -4.728 5.673 1.00 95.06 101 ILE A C 1
ATOM 840 O O . ILE A 1 101 ? -7.290 -5.027 6.132 1.00 95.06 101 ILE A O 1
ATOM 844 N N . PHE A 1 102 ? -5.056 -5.100 6.270 1.00 94.94 102 PHE A N 1
ATOM 845 C CA . PHE A 1 102 ? -5.043 -5.877 7.509 1.00 94.94 102 PHE A CA 1
ATOM 846 C C . PHE A 1 102 ? -5.720 -5.134 8.669 1.00 94.94 102 PHE A C 1
ATOM 848 O O . PHE A 1 102 ? -6.464 -5.738 9.440 1.00 94.94 102 PHE A O 1
ATOM 855 N N . GLU A 1 103 ? -5.510 -3.821 8.774 1.00 94.56 103 GLU A N 1
ATOM 856 C CA . GLU A 1 103 ? -6.206 -2.997 9.764 1.00 94.56 103 GLU A CA 1
ATOM 857 C C . GLU A 1 103 ? -7.708 -2.881 9.470 1.00 94.56 103 GLU A C 1
ATOM 859 O O . GLU A 1 103 ? -8.514 -3.013 10.389 1.00 94.56 103 GLU A O 1
ATOM 864 N N . MET A 1 104 ? -8.109 -2.729 8.202 1.00 93.44 104 MET A N 1
ATOM 865 C CA . MET A 1 104 ? -9.524 -2.712 7.803 1.00 93.44 104 MET A CA 1
ATOM 866 C C . MET A 1 104 ? -10.259 -3.998 8.204 1.00 93.44 104 MET A C 1
ATOM 868 O O . MET A 1 104 ? -11.376 -3.919 8.713 1.00 93.44 104 MET A O 1
ATOM 872 N N . LYS A 1 105 ? -9.629 -5.174 8.046 1.00 92.38 105 LYS A N 1
ATOM 873 C CA . LYS A 1 105 ? -10.228 -6.476 8.404 1.00 92.38 105 LYS A CA 1
ATOM 874 C C . LYS A 1 105 ? -10.708 -6.548 9.854 1.00 92.38 105 LYS A C 1
ATOM 876 O O . LYS A 1 105 ? -11.660 -7.266 10.134 1.00 92.38 105 LYS A O 1
ATOM 881 N N . LYS A 1 106 ? -10.075 -5.817 10.775 1.00 91.31 106 LYS A N 1
ATOM 882 C CA . LYS A 1 106 ? -10.428 -5.836 12.206 1.00 91.31 106 LYS A CA 1
ATOM 883 C C . LYS A 1 106 ? -11.821 -5.271 12.494 1.00 91.31 106 LYS A C 1
ATOM 885 O O . LYS A 1 106 ? -12.333 -5.479 13.590 1.00 91.31 106 LYS A O 1
ATOM 890 N N . TYR A 1 107 ? -12.405 -4.551 11.539 1.00 89.19 107 TYR A N 1
ATOM 891 C CA . TYR A 1 107 ? -13.663 -3.828 11.703 1.00 89.19 107 TYR A CA 1
ATOM 892 C C . TYR A 1 107 ? -14.785 -4.343 10.789 1.00 89.19 107 TYR A C 1
ATOM 894 O O . TYR A 1 107 ? -15.850 -3.739 10.769 1.00 89.19 107 TYR A O 1
ATOM 902 N N . LEU A 1 108 ? -14.565 -5.435 10.043 1.00 86.00 108 LEU A N 1
ATOM 903 C CA . LEU A 1 108 ? -15.547 -6.001 9.112 1.00 86.00 108 LEU A CA 1
ATOM 904 C C . LEU A 1 108 ? -16.191 -7.290 9.636 1.00 86.00 108 LEU A C 1
ATOM 906 O O . LEU A 1 108 ? -15.588 -8.047 10.398 1.00 86.00 108 LEU A O 1
ATOM 910 N N . ILE A 1 109 ? -17.410 -7.563 9.165 1.00 79.12 109 ILE A N 1
ATOM 911 C CA . ILE A 1 109 ? -18.132 -8.821 9.402 1.00 79.12 109 ILE A CA 1
ATOM 912 C C . ILE A 1 109 ? -17.615 -9.953 8.499 1.00 79.12 109 ILE A C 1
ATOM 914 O O . ILE A 1 109 ? -17.104 -9.714 7.406 1.00 79.12 109 ILE A O 1
ATOM 918 N N . GLN A 1 110 ? -17.798 -11.208 8.927 1.00 73.81 110 GLN A N 1
ATOM 919 C CA . GLN A 1 110 ? -17.182 -12.395 8.308 1.00 73.81 110 GLN A CA 1
ATOM 920 C C . GLN A 1 110 ? -17.401 -12.520 6.787 1.00 73.81 110 GLN A C 1
ATOM 922 O O . GLN A 1 110 ? -16.482 -12.894 6.069 1.00 73.81 110 GLN A O 1
ATOM 927 N N . ASN A 1 111 ? -18.587 -12.158 6.289 1.00 70.44 111 ASN A N 1
ATOM 928 C CA . ASN A 1 111 ? -18.942 -12.161 4.860 1.00 70.44 111 ASN A CA 1
ATOM 929 C C . ASN A 1 111 ? -17.992 -11.304 3.994 1.00 70.44 111 ASN A C 1
ATOM 931 O O . ASN A 1 111 ? -17.699 -11.667 2.858 1.00 70.44 111 ASN A O 1
ATOM 935 N N . GLN A 1 112 ? -17.507 -10.183 4.528 1.00 76.00 112 GLN A N 1
ATOM 936 C CA . GLN A 1 112 ? -16.681 -9.222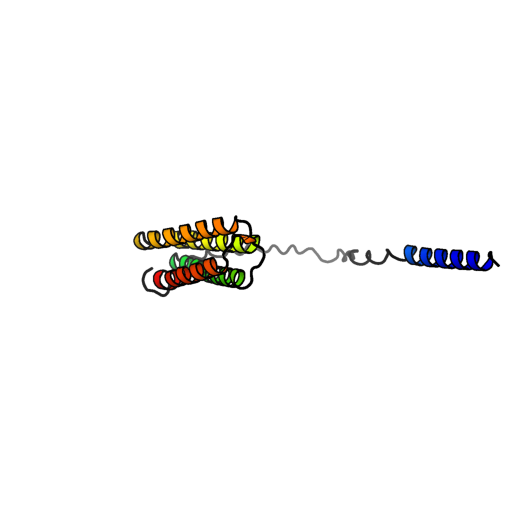 3.796 1.00 76.00 112 GLN A CA 1
ATOM 937 C C . GLN A 1 112 ? -15.184 -9.566 3.867 1.00 76.00 112 GLN A C 1
ATOM 939 O O . GLN A 1 112 ? -14.388 -9.017 3.100 1.00 76.00 112 GLN A O 1
ATOM 944 N N . LEU A 1 113 ? -14.792 -10.483 4.761 1.00 82.00 113 LEU A N 1
ATOM 945 C CA . LEU A 1 113 ? -13.397 -10.869 4.975 1.00 82.00 113 LEU A CA 1
ATOM 946 C C . LEU A 1 113 ? -12.837 -11.705 3.821 1.00 82.00 113 LEU A C 1
ATOM 948 O O . LEU A 1 113 ? -11.699 -11.465 3.420 1.00 82.00 113 LEU A O 1
ATOM 952 N N . ASP A 1 114 ? -13.634 -12.609 3.246 1.00 82.69 114 ASP A N 1
ATOM 953 C CA . ASP A 1 114 ? -13.180 -13.510 2.178 1.00 82.69 114 ASP A CA 1
ATOM 954 C C . ASP A 1 114 ? -12.721 -12.734 0.929 1.00 82.69 114 ASP A C 1
ATOM 956 O O . ASP A 1 114 ? -11.700 -13.058 0.315 1.00 82.69 114 ASP A O 1
ATOM 960 N N . GLY A 1 115 ? -13.431 -11.655 0.577 1.00 84.38 115 GLY A N 1
ATOM 961 C CA . GLY A 1 115 ? -13.041 -10.782 -0.535 1.00 84.38 115 GLY A CA 1
ATOM 962 C C . GLY A 1 115 ? -11.751 -9.997 -0.258 1.00 84.38 115 GLY A C 1
ATOM 963 O O . GLY A 1 115 ? -10.911 -9.860 -1.151 1.00 84.38 115 GLY A O 1
ATOM 964 N N . LEU A 1 116 ? -11.525 -9.569 0.992 1.00 89.50 116 LEU A N 1
ATOM 965 C CA . LEU A 1 116 ? -10.263 -8.934 1.388 1.00 89.50 116 LEU A CA 1
ATOM 966 C C . LEU A 1 116 ? -9.096 -9.919 1.404 1.00 89.50 116 LEU A C 1
ATOM 968 O O . LEU A 1 116 ? -7.977 -9.528 1.081 1.00 89.50 116 LEU A O 1
ATOM 972 N N . ASP A 1 117 ? -9.333 -11.184 1.745 1.00 90.75 117 ASP A N 1
ATOM 973 C CA . ASP A 1 117 ? -8.303 -12.222 1.692 1.00 90.75 117 ASP A CA 1
ATOM 974 C C . ASP A 1 117 ? -7.852 -12.511 0.258 1.00 90.75 117 ASP A C 1
ATOM 976 O O . ASP A 1 117 ? -6.652 -12.646 -0.002 1.00 90.75 117 ASP A O 1
ATOM 980 N N . GLY A 1 118 ? -8.785 -12.489 -0.699 1.00 90.81 118 GLY A N 1
ATOM 981 C CA . GLY A 1 118 ? -8.456 -12.509 -2.125 1.00 90.81 118 GLY A CA 1
ATOM 982 C C . GLY A 1 118 ? -7.555 -11.338 -2.534 1.00 90.81 118 GLY A C 1
ATOM 983 O O . GLY A 1 118 ? -6.531 -11.539 -3.194 1.00 90.81 118 GLY A O 1
ATOM 984 N N . TYR A 1 119 ? -7.883 -10.123 -2.088 1.00 92.94 119 TYR A N 1
ATOM 985 C CA . TYR A 1 119 ? -7.086 -8.931 -2.384 1.00 92.94 119 TYR A CA 1
ATOM 986 C C . TYR A 1 119 ? -5.704 -8.947 -1.705 1.00 92.94 119 TYR A C 1
ATOM 988 O O . TYR A 1 119 ? -4.703 -8.581 -2.321 1.00 92.94 119 TYR A O 1
ATOM 996 N N . LEU A 1 120 ? -5.605 -9.431 -0.462 1.00 94.38 120 LEU A N 1
ATOM 997 C CA . LEU A 1 120 ? -4.323 -9.599 0.234 1.00 94.38 120 LEU A CA 1
ATOM 998 C C . LEU A 1 120 ? -3.402 -10.574 -0.498 1.00 94.38 120 LEU A C 1
ATOM 1000 O O . LEU A 1 120 ? -2.215 -10.281 -0.659 1.00 94.38 120 LEU A O 1
ATOM 1004 N N . LYS A 1 121 ? -3.949 -11.692 -0.983 1.00 94.81 121 LYS A N 1
ATOM 1005 C CA . LYS A 1 121 ? -3.201 -12.656 -1.794 1.00 94.81 121 LYS A CA 1
ATOM 1006 C C . LYS A 1 121 ? -2.691 -12.022 -3.088 1.00 94.81 121 LYS A C 1
ATOM 1008 O O . LYS A 1 121 ? -1.524 -12.193 -3.429 1.00 94.81 121 LYS A O 1
ATOM 1013 N N . PHE A 1 122 ? -3.523 -11.229 -3.765 1.00 95.06 122 PHE A N 1
ATOM 1014 C CA . PHE A 1 122 ? -3.094 -10.452 -4.929 1.00 95.06 122 PHE A CA 1
ATOM 1015 C C . PHE A 1 122 ? -1.909 -9.526 -4.601 1.00 95.06 122 PHE A C 1
ATOM 1017 O O . PHE A 1 122 ? -0.918 -9.513 -5.331 1.00 95.06 122 PHE A O 1
ATOM 1024 N N . LEU A 1 123 ? -1.965 -8.789 -3.487 1.00 95.56 123 LEU A N 1
A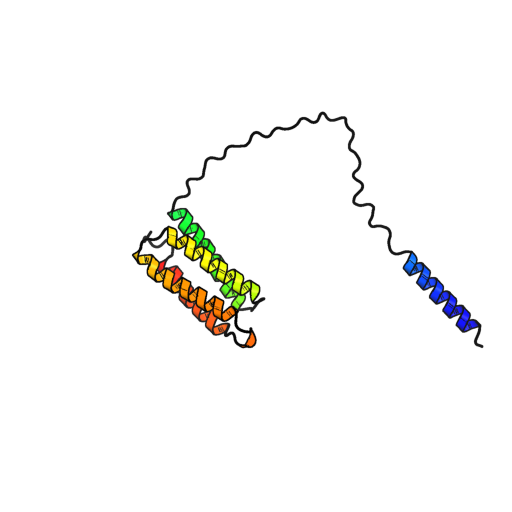TOM 1025 C CA . LEU A 1 123 ? -0.860 -7.921 -3.065 1.00 95.56 123 LEU A CA 1
ATOM 1026 C C . LEU A 1 123 ? 0.409 -8.714 -2.711 1.00 95.56 123 LEU A C 1
ATOM 1028 O O . LEU A 1 123 ? 1.520 -8.239 -2.944 1.00 95.56 123 LEU A O 1
ATOM 1032 N N . GLU A 1 124 ? 0.267 -9.922 -2.165 1.00 95.19 124 GLU A N 1
ATOM 1033 C CA . GLU A 1 124 ? 1.398 -10.814 -1.900 1.00 95.19 124 GLU A CA 1
ATOM 1034 C C . GLU A 1 124 ? 2.073 -11.268 -3.201 1.00 95.19 124 GLU A C 1
ATOM 1036 O O . GLU A 1 124 ? 3.300 -11.221 -3.319 1.00 95.19 124 GLU A O 1
ATOM 1041 N N . ASP A 1 125 ? 1.282 -11.647 -4.203 1.00 94.62 125 ASP A N 1
ATOM 1042 C CA . ASP A 1 125 ? 1.787 -12.046 -5.515 1.00 94.62 125 ASP A CA 1
ATOM 1043 C C . ASP A 1 125 ? 2.431 -10.865 -6.257 1.00 94.62 125 ASP A C 1
ATOM 1045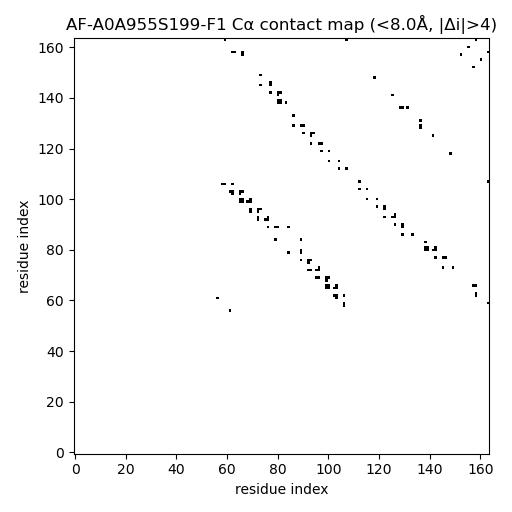 O O . ASP A 1 125 ? 3.496 -11.014 -6.862 1.00 94.62 125 ASP A O 1
ATOM 1049 N N . LEU A 1 126 ? 1.877 -9.660 -6.108 1.00 94.44 126 LEU A N 1
ATOM 1050 C CA . LEU A 1 126 ? 2.491 -8.426 -6.593 1.00 94.44 126 LEU A CA 1
ATOM 1051 C C . LEU A 1 126 ? 3.852 -8.164 -5.919 1.00 94.44 126 LEU A C 1
ATOM 1053 O O . LEU A 1 126 ? 4.824 -7.790 -6.578 1.00 94.44 126 LEU A O 1
ATOM 1057 N N . ASN A 1 127 ? 3.968 -8.420 -4.614 1.00 92.94 127 ASN A N 1
ATOM 1058 C CA . ASN A 1 127 ? 5.241 -8.333 -3.898 1.00 92.94 127 ASN A CA 1
ATOM 1059 C C . ASN A 1 127 ? 6.275 -9.347 -4.415 1.00 92.94 127 ASN A C 1
ATOM 1061 O O . ASN A 1 127 ? 7.455 -9.005 -4.533 1.00 92.94 127 ASN A O 1
ATOM 1065 N N . LYS A 1 128 ? 5.854 -10.569 -4.769 1.00 92.88 128 LYS A N 1
ATOM 1066 C CA . LYS A 1 128 ? 6.725 -11.571 -5.415 1.00 92.88 128 LYS A CA 1
ATOM 1067 C C . LYS A 1 128 ? 7.193 -11.097 -6.792 1.00 92.88 128 LYS A C 1
ATOM 1069 O O . LYS A 1 128 ? 8.355 -11.296 -7.141 1.00 92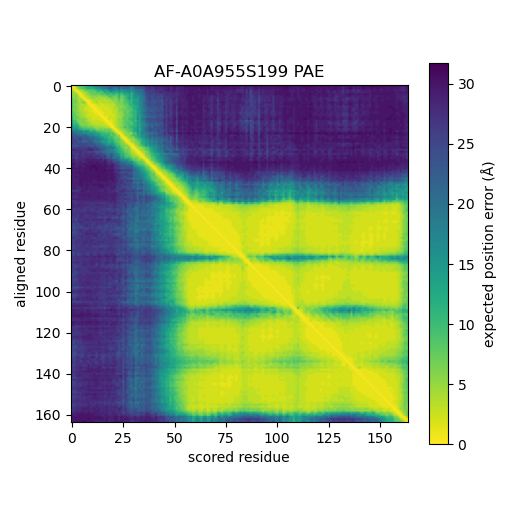.88 128 LYS A O 1
ATOM 1074 N N . GLU A 1 129 ? 6.340 -10.414 -7.552 1.00 92.12 129 GLU A N 1
ATOM 1075 C CA . GLU A 1 129 ? 6.720 -9.819 -8.838 1.00 92.12 129 GLU A CA 1
ATOM 1076 C C . GLU A 1 129 ? 7.833 -8.771 -8.672 1.00 92.12 129 GLU A C 1
ATOM 1078 O O . GLU A 1 129 ? 8.812 -8.770 -9.420 1.00 92.12 129 GLU A O 1
ATOM 1083 N N . PHE A 1 130 ? 7.767 -7.946 -7.623 1.00 90.38 130 PHE A N 1
ATOM 1084 C CA . PHE A 1 130 ? 8.824 -6.980 -7.309 1.00 90.38 130 PHE A CA 1
ATOM 1085 C C . PHE A 1 130 ? 10.139 -7.608 -6.820 1.00 90.38 130 PHE A C 1
ATOM 1087 O O . PHE A 1 130 ? 11.170 -6.932 -6.836 1.00 90.38 130 PHE A O 1
ATOM 1094 N N . GLN A 1 131 ? 10.157 -8.888 -6.434 1.00 89.69 131 GLN A N 1
ATOM 1095 C CA . GLN A 1 131 ? 11.402 -9.609 -6.131 1.00 89.69 131 GLN A CA 1
ATOM 1096 C C . GLN A 1 131 ? 12.148 -10.053 -7.394 1.00 89.69 131 GLN A C 1
ATOM 1098 O O . GLN A 1 131 ? 13.365 -10.238 -7.353 1.00 89.69 131 GLN A O 1
ATOM 1103 N N . LYS A 1 132 ? 11.452 -10.190 -8.529 1.00 91.06 132 LYS A N 1
ATOM 1104 C CA . LYS A 1 132 ? 12.080 -10.542 -9.809 1.00 91.06 132 LYS A CA 1
ATOM 1105 C C . LYS A 1 132 ? 13.003 -9.417 -10.288 1.00 91.06 132 LYS A C 1
ATOM 1107 O O . LYS A 1 132 ? 12.782 -8.261 -9.918 1.00 91.06 132 LYS A O 1
ATOM 1112 N N . PRO A 1 133 ? 14.013 -9.695 -11.130 1.00 90.38 133 PRO A N 1
ATOM 1113 C CA . PRO A 1 133 ? 14.808 -8.653 -11.774 1.00 90.38 133 PRO A CA 1
ATOM 1114 C C . PRO A 1 133 ? 13.925 -7.683 -12.566 1.00 90.38 133 PRO A C 1
ATOM 1116 O O . PRO A 1 133 ? 12.973 -8.107 -13.212 1.00 90.38 133 PRO A O 1
ATOM 1119 N N . GLU A 1 134 ? 14.260 -6.393 -12.557 1.00 88.31 134 GLU A N 1
ATOM 1120 C CA . GLU A 1 134 ? 13.443 -5.340 -13.178 1.00 88.31 134 GLU A CA 1
ATOM 1121 C C . GLU A 1 134 ? 13.115 -5.603 -14.656 1.00 88.31 134 GLU A C 1
ATOM 1123 O O . GLU A 1 134 ? 11.977 -5.413 -15.072 1.00 88.31 134 GLU A O 1
ATOM 1128 N N . MET A 1 135 ? 14.069 -6.143 -15.420 1.00 87.94 135 MET A N 1
ATOM 1129 C CA . MET A 1 135 ? 13.885 -6.475 -16.840 1.00 87.94 135 MET A CA 1
ATOM 1130 C C . MET A 1 135 ? 12.825 -7.558 -17.100 1.00 87.94 135 MET A C 1
ATOM 1132 O O . MET A 1 135 ? 12.350 -7.688 -18.223 1.00 87.94 135 MET A O 1
ATOM 1136 N N . MET A 1 136 ? 12.472 -8.354 -16.088 1.00 91.38 136 MET A N 1
ATOM 1137 C CA . MET A 1 136 ? 11.485 -9.433 -16.197 1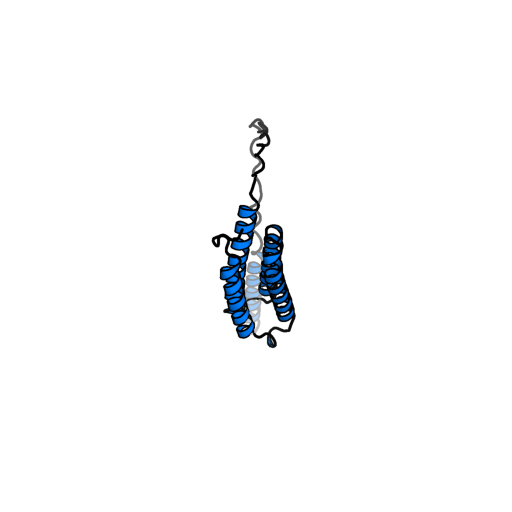.00 91.38 136 MET A CA 1
ATOM 1138 C C . MET A 1 136 ? 10.088 -9.008 -15.735 1.00 91.38 136 MET A C 1
ATOM 1140 O O . MET A 1 136 ? 9.145 -9.785 -15.872 1.00 91.38 136 MET A O 1
ATOM 1144 N N . ARG A 1 137 ? 9.941 -7.799 -15.179 1.00 91.06 137 ARG A N 1
ATOM 1145 C CA . ARG A 1 137 ? 8.678 -7.321 -14.613 1.00 91.06 137 ARG A CA 1
ATOM 1146 C C . ARG A 1 137 ? 7.797 -6.712 -15.690 1.00 91.06 137 ARG A C 1
ATOM 1148 O O . ARG A 1 137 ? 8.234 -5.882 -16.486 1.00 91.06 137 ARG A O 1
ATOM 1155 N N . SER A 1 138 ? 6.510 -7.045 -15.662 1.00 92.06 138 SER A N 1
ATOM 1156 C CA . SER A 1 138 ? 5.527 -6.444 -16.567 1.00 92.06 138 SER A CA 1
ATOM 1157 C C . SER A 1 138 ? 4.758 -5.304 -15.891 1.00 92.06 138 SER A C 1
ATOM 1159 O O . SER A 1 138 ? 3.641 -5.496 -15.411 1.00 92.06 138 SER A O 1
ATOM 1161 N N . TYR A 1 139 ? 5.325 -4.089 -15.887 1.00 92.38 139 TYR A N 1
ATOM 1162 C CA . TYR A 1 139 ? 4.691 -2.904 -15.276 1.00 92.38 139 TYR A CA 1
ATOM 1163 C C . TYR A 1 139 ? 3.284 -2.617 -15.820 1.00 92.38 139 TYR A C 1
ATOM 1165 O O . TYR A 1 139 ? 2.367 -2.330 -15.054 1.00 92.38 139 TYR A O 1
ATOM 1173 N N . LYS A 1 140 ? 3.073 -2.784 -17.132 1.00 93.25 140 LYS A N 1
ATOM 1174 C CA . LYS A 1 140 ? 1.759 -2.603 -17.771 1.00 93.25 140 LYS A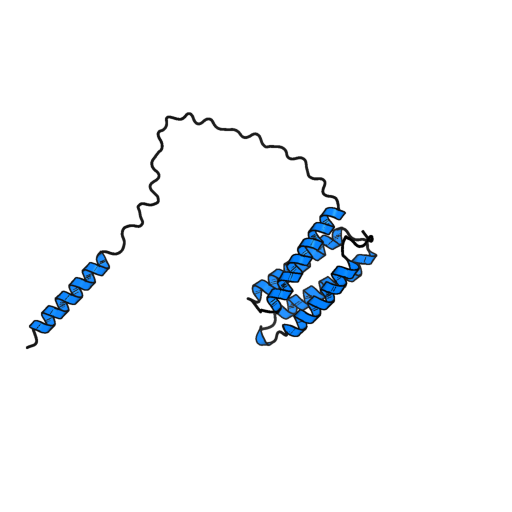 CA 1
ATOM 1175 C C . LYS A 1 140 ? 0.716 -3.606 -17.266 1.00 93.25 140 LYS A C 1
ATOM 1177 O O . LYS A 1 140 ? -0.444 -3.238 -17.082 1.00 93.25 140 LYS A O 1
ATOM 1182 N N . THR A 1 141 ? 1.116 -4.861 -17.061 1.00 94.12 141 THR A N 1
ATOM 1183 C CA . THR A 1 141 ? 0.220 -5.913 -16.560 1.00 94.12 141 THR A CA 1
ATOM 1184 C C . THR A 1 141 ? -0.129 -5.660 -15.101 1.00 94.12 141 THR A C 1
ATOM 1186 O O . THR A 1 141 ? -1.314 -5.596 -14.783 1.00 94.12 141 THR A O 1
ATOM 1189 N N . MET A 1 142 ? 0.880 -5.386 -14.265 1.00 94.69 142 MET A N 1
ATOM 1190 C CA . MET A 1 142 ? 0.686 -5.024 -12.857 1.00 94.69 142 MET A CA 1
ATOM 1191 C C . MET A 1 142 ? -0.243 -3.816 -12.708 1.00 94.69 142 MET A C 1
ATOM 1193 O O . MET A 1 142 ? -1.195 -3.860 -11.939 1.00 94.69 142 MET A O 1
ATOM 1197 N N . LEU A 1 143 ? -0.034 -2.755 -13.495 1.00 95.75 143 LEU A N 1
ATOM 1198 C CA . LEU A 1 143 ? -0.874 -1.557 -13.450 1.00 95.75 143 LEU A CA 1
ATOM 1199 C C . LEU A 1 143 ? -2.337 -1.858 -13.798 1.00 95.75 143 LEU A C 1
ATOM 1201 O O . LEU A 1 143 ? -3.250 -1.353 -13.147 1.00 95.75 143 LEU A O 1
ATOM 1205 N N . ARG A 1 144 ? -2.572 -2.681 -14.826 1.00 96.62 144 ARG A N 1
ATOM 1206 C CA . ARG A 1 144 ? -3.925 -3.089 -15.223 1.00 96.62 144 ARG A CA 1
ATOM 1207 C C . ARG A 1 144 ? -4.613 -3.881 -14.114 1.00 96.62 144 ARG A C 1
ATOM 1209 O O . ARG A 1 144 ? -5.792 -3.655 -13.857 1.00 96.62 144 ARG A O 1
ATOM 1216 N N . GLU A 1 145 ? -3.893 -4.802 -13.484 1.00 95.50 145 GLU A N 1
ATOM 1217 C CA . GLU A 1 145 ? -4.421 -5.619 -12.392 1.00 95.50 145 GLU A CA 1
ATOM 1218 C C . GLU A 1 145 ? -4.718 -4.769 -11.158 1.00 95.50 145 GLU A C 1
ATOM 1220 O O . GLU A 1 145 ? -5.840 -4.816 -10.666 1.00 95.50 145 GLU A O 1
ATOM 1225 N N . ILE A 1 146 ? -3.798 -3.890 -10.745 1.00 96.06 146 ILE A N 1
ATOM 1226 C CA . ILE A 1 146 ? -4.032 -2.952 -9.637 1.00 96.06 146 ILE A CA 1
ATOM 1227 C C . ILE A 1 146 ? -5.276 -2.104 -9.892 1.00 96.06 146 ILE A C 1
ATOM 1229 O O . ILE A 1 146 ? -6.136 -2.018 -9.021 1.00 96.06 146 ILE A O 1
ATOM 1233 N N . LYS A 1 147 ? -5.433 -1.526 -11.090 1.00 96.31 147 LYS A N 1
ATOM 1234 C CA . LYS A 1 147 ? -6.617 -0.713 -11.418 1.00 96.31 147 LYS A CA 1
ATOM 1235 C C . LYS A 1 147 ? -7.917 -1.522 -11.357 1.00 96.31 147 LYS A C 1
ATOM 1237 O O . LYS A 1 147 ? -8.937 -0.987 -10.916 1.00 96.31 147 LYS A O 1
ATOM 1242 N N . ARG A 1 148 ? -7.893 -2.793 -11.782 1.00 95.75 148 ARG A N 1
ATOM 1243 C CA . ARG A 1 148 ? -9.045 -3.708 -11.697 1.00 95.75 148 ARG A CA 1
ATOM 1244 C C . ARG A 1 148 ? -9.413 -3.989 -10.243 1.00 95.75 148 ARG A C 1
ATOM 1246 O O . ARG A 1 148 ? -10.556 -3.759 -9.859 1.00 95.75 148 ARG A O 1
ATOM 1253 N N . GLU A 1 149 ? -8.453 -4.431 -9.441 1.00 94.44 149 GLU A N 1
ATOM 1254 C CA . GLU A 1 149 ? -8.700 -4.778 -8.040 1.00 94.44 149 GLU A CA 1
ATOM 1255 C C . GLU A 1 149 ? -9.084 -3.542 -7.211 1.00 94.44 149 GLU A C 1
ATOM 1257 O O . GLU A 1 149 ? -10.010 -3.581 -6.405 1.00 94.44 149 GLU A O 1
ATOM 1262 N N . ALA A 1 150 ? -8.458 -2.391 -7.468 1.00 94.25 150 ALA A N 1
ATOM 1263 C CA . ALA A 1 150 ? -8.801 -1.136 -6.805 1.00 94.25 150 ALA A CA 1
ATOM 1264 C C . ALA A 1 150 ? -10.225 -0.665 -7.129 1.00 94.25 150 ALA A C 1
ATOM 1266 O O . ALA A 1 150 ? -10.870 -0.017 -6.303 1.00 94.25 150 ALA A O 1
ATOM 1267 N N . ARG A 1 151 ? -10.733 -0.969 -8.330 1.00 94.44 151 ARG A N 1
ATOM 1268 C CA . ARG A 1 151 ? -12.131 -0.708 -8.682 1.00 94.44 151 ARG A CA 1
ATOM 1269 C C . ARG A 1 151 ? -13.069 -1.571 -7.842 1.00 94.44 151 ARG A C 1
ATOM 1271 O O . ARG A 1 151 ? -13.971 -1.010 -7.229 1.00 94.44 151 ARG A O 1
ATOM 1278 N N . MET A 1 152 ? -12.814 -2.877 -7.759 1.00 91.88 152 MET A N 1
ATOM 1279 C CA . MET A 1 152 ? -13.598 -3.782 -6.911 1.00 91.88 152 MET A CA 1
ATOM 1280 C C . MET A 1 152 ? -13.584 -3.338 -5.446 1.00 91.88 152 MET A C 1
ATOM 1282 O O . MET A 1 152 ? -14.636 -3.251 -4.819 1.00 91.88 152 MET A O 1
ATOM 1286 N N . MET A 1 153 ? -12.410 -2.959 -4.933 1.00 92.06 153 MET A N 1
ATOM 1287 C CA . MET A 1 153 ? -12.257 -2.441 -3.574 1.00 92.06 153 MET A CA 1
ATOM 1288 C C . MET A 1 153 ? -13.137 -1.212 -3.314 1.00 92.06 153 MET A C 1
ATOM 1290 O O . MET A 1 153 ? -13.810 -1.137 -2.291 1.00 92.06 153 MET A O 1
ATOM 1294 N N . ARG A 1 154 ? -13.187 -0.255 -4.249 1.00 92.44 154 ARG A N 1
ATOM 1295 C CA . ARG A 1 154 ? -14.045 0.933 -4.107 1.00 92.44 154 ARG A CA 1
ATOM 1296 C C . ARG A 1 154 ? -15.534 0.612 -4.199 1.00 92.44 154 ARG A C 1
ATOM 1298 O O . ARG A 1 154 ? -16.326 1.263 -3.528 1.00 92.44 154 ARG A O 1
ATOM 1305 N N . GLU A 1 155 ? -15.913 -0.348 -5.034 1.00 90.69 155 GLU A N 1
ATOM 1306 C CA . GLU A 1 155 ? -17.313 -0.740 -5.218 1.00 90.69 155 GLU A CA 1
ATOM 1307 C C . GLU A 1 155 ? -17.854 -1.511 -4.004 1.00 90.69 155 GLU A C 1
ATOM 1309 O O . GLU A 1 155 ? -19.001 -1.305 -3.624 1.00 90.69 155 GLU A O 1
ATOM 1314 N N . GLN A 1 156 ? -17.038 -2.355 -3.369 1.00 89.44 156 GLN A N 1
ATOM 1315 C CA . GLN A 1 156 ? -17.488 -3.255 -2.299 1.00 89.44 156 GLN A CA 1
ATOM 1316 C C . GLN A 1 156 ? -17.193 -2.745 -0.883 1.00 89.44 156 GLN A C 1
ATOM 1318 O O . GLN A 1 156 ? -17.960 -3.022 0.031 1.00 89.44 156 GLN A O 1
ATOM 1323 N N . TYR A 1 157 ? -16.102 -1.999 -0.694 1.00 90.25 157 TYR A N 1
ATOM 1324 C CA . TYR A 1 157 ? -15.560 -1.682 0.636 1.00 90.25 157 TYR A CA 1
ATOM 1325 C C . TYR A 1 157 ? -15.555 -0.186 0.959 1.00 90.25 157 TYR A C 1
ATOM 1327 O O . TYR A 1 157 ? -14.997 0.229 1.979 1.00 90.25 157 TYR A O 1
ATOM 1335 N N . SER A 1 158 ? -16.168 0.640 0.106 1.00 89.88 158 SER A N 1
ATOM 1336 C CA . SER A 1 158 ? -16.334 2.064 0.384 1.00 89.88 158 SER A CA 1
ATOM 1337 C C . SER A 1 158 ? -17.202 2.264 1.633 1.00 89.88 158 SER A C 1
ATOM 1339 O O . SER A 1 158 ? -18.317 1.751 1.673 1.00 89.88 158 SER A O 1
ATOM 1341 N N . PRO A 1 159 ? -16.755 3.060 2.621 1.00 85.38 159 PRO A N 1
ATOM 1342 C CA . PRO A 1 159 ? -17.505 3.300 3.854 1.00 85.38 159 PRO A CA 1
ATOM 1343 C C . PRO A 1 159 ? -18.802 4.096 3.647 1.00 85.38 159 PRO A C 1
ATOM 1345 O O . PRO A 1 159 ? -19.585 4.230 4.577 1.00 85.38 159 PRO A O 1
ATOM 1348 N N . ASN A 1 160 ? -19.018 4.649 2.449 1.00 79.19 160 ASN A N 1
ATOM 1349 C CA . ASN A 1 160 ? -20.260 5.340 2.092 1.00 79.19 160 ASN A CA 1
ATOM 1350 C C . ASN A 1 160 ? -21.344 4.382 1.578 1.00 79.19 160 ASN A C 1
ATOM 1352 O O . ASN A 1 160 ? -22.478 4.805 1.376 1.00 79.19 160 ASN A O 1
ATOM 1356 N N . ASN A 1 161 ? -20.994 3.121 1.321 1.00 67.44 161 ASN A N 1
ATOM 1357 C CA . ASN A 1 161 ? -21.966 2.086 1.015 1.00 67.44 161 ASN A CA 1
ATOM 1358 C C . ASN A 1 161 ? -22.438 1.553 2.373 1.00 67.44 161 ASN A C 1
ATOM 1360 O O . ASN A 1 161 ? -21.598 1.212 3.199 1.00 67.44 161 ASN A O 1
ATOM 1364 N N . GLU A 1 162 ? -23.747 1.531 2.622 1.00 54.31 162 GLU A N 1
ATOM 1365 C CA . GLU A 1 162 ? -24.429 1.314 3.920 1.00 54.31 162 GLU A CA 1
ATOM 1366 C C . GLU A 1 162 ? -24.202 -0.073 4.584 1.00 54.31 162 GLU A C 1
ATOM 1368 O O . GLU A 1 162 ? -25.039 -0.566 5.332 1.00 54.31 162 GLU A O 1
ATOM 1373 N N . THR A 1 163 ? -23.091 -0.748 4.292 1.00 53.78 163 THR A N 1
ATOM 1374 C CA . THR A 1 163 ? -22.778 -2.139 4.650 1.00 53.78 163 THR A CA 1
ATOM 1375 C C . THR A 1 163 ? -21.763 -2.289 5.794 1.00 53.78 163 THR A C 1
ATOM 1377 O O . THR A 1 163 ? -21.107 -3.330 5.869 1.00 53.78 163 THR A O 1
ATOM 1380 N N . LEU A 1 164 ? -21.602 -1.277 6.654 1.00 49.53 164 LEU A N 1
ATOM 1381 C CA . LEU A 1 164 ? -20.798 -1.342 7.888 1.00 49.53 164 LEU A CA 1
ATOM 1382 C C . LEU A 1 164 ? -21.692 -1.390 9.128 1.00 49.53 164 LEU A C 1
ATOM 1384 O O . LEU A 1 164 ? -22.651 -0.590 9.181 1.00 49.53 164 LEU A O 1
#